Protein 6TLY (pdb70)

Nearest PDB structures (foldseek):
  6tly-assembly1_A  TM=1.010E+00  e=1.312E-21  Bodo saltans
  5ue8-assembly2_B  TM=6.665E-01  e=1.209E+00  Rattus norvegicus
  8sss-assembly1_A  TM=4.465E-01  e=1.886E+00  Homo sapiens
  8sst-assembly1_A  TM=4.488E-01  e=3.560E+00  Homo sapiens
  7ohr-assembly1_q  TM=2.129E-01  e=9.837E+00  Saccharomyces cerevisiae S288C

Organism: Bodo saltans (NCBI:txid75058)

B-factor: mean 32.04, std 9.98, range [18.8, 88.72]

Sequence (99 aa):
GSSAAPGAIQCMNRHKMERHGKMPAGYKGFDCNVCDQPMLKITEKAYMMYRCEKCDYDVVCNQCAESRKFKEVHFLCAKCGKKFPSQTKLQYHSRGCRGPS

Foldseek 3Di:
DAAADPPAQADPVRGHWDWDQADDPPQQFAQALAPRHTDRHRHPVWTWIDDPVLRHIHIPVCRVVVGDHPDWDADPAEGDTDSDPVSSVVVNVPDNHDD

Secondary structure (DSSP, 8-state):
---PPTTSSB-TTSPBPEEE-S--TT---EE-TTT--EE-S--SSS-EEEETTTTEEEEHHHHHHT---S--EE-TTT--EESSHHHHHHHHHT-SS--

Radius of gyration: 13.6 Å; Cα contacts (8 Å, |Δi|>4): 173; chains: 1; bounding box: 29×40×26 Å

Structure (mmCIF, N/CA/C/O backbone):
data_6TLY
#
_entry.id   6TLY
#
_cell.length_a   38.961
_cell.length_b   53.512
_cell.length_c   83.294
_cell.angle_alpha   90.000
_cell.angle_beta   90.000
_cell.angle_gamma   90.000
#
_symmetry.space_group_name_H-M   'I 2 2 2'
#
loop_
_entity.id
_entity.type
_entity.pdbx_description
1 polymer 'Protein kinase, putative'
2 non-polymer 'ZINC ION'
3 non-polymer 'SULFATE ION'
4 non-polymer 'CHLORIDE ION'
5 water water
#
loop_
_atom_site.group_PDB
_atom_site.id
_atom_site.type_symbol
_atom_site.label_atom_id
_atom_site.label_alt_id
_atom_site.label_comp_id
_atom_site.label_asym_id
_atom_site.label_entity_id
_atom_site.label_seq_id
_atom_site.pdbx_PDB_ins_code
_atom_site.Cartn_x
_atom_site.Cartn_y
_atom_site.Cartn_z
_atom_site.occupancy
_atom_site.B_iso_or_equiv
_atom_site.auth_seq_id
_atom_site.auth_comp_id
_atom_site.auth_asym_id
_atom_site.auth_atom_id
_atom_site.pdbx_PDB_model_num
ATOM 1 N N . GLY A 1 1 ? 15.377 23.965 -2.913 1.00 50.84 570 GLY A N 1
ATOM 2 C CA . GLY A 1 1 ? 14.447 23.975 -4.031 1.00 50.91 570 GLY A CA 1
ATOM 3 C C . GLY A 1 1 ? 13.559 22.756 -3.996 1.00 50.85 570 GLY A C 1
ATOM 4 O O . GLY A 1 1 ? 13.896 21.726 -4.583 1.00 51.06 570 GLY A O 1
ATOM 5 N N . SER A 1 2 ? 12.417 22.860 -3.305 1.00 50.17 571 SER A N 1
ATOM 6 C CA . SER A 1 2 ? 11.514 21.729 -3.161 1.00 49.81 571 SER A CA 1
ATOM 7 C C . SER A 1 2 ? 10.091 22.158 -2.795 1.00 49.86 571 SER A C 1
ATOM 8 O O . SER A 1 2 ? 9.881 22.721 -1.723 1.00 49.83 571 SER A O 1
ATOM 11 N N . SER A 1 3 ? 9.111 21.852 -3.652 1.00 49.69 572 SER A N 1
ATOM 12 C CA . SER A 1 3 ? 7.714 22.129 -3.333 1.00 50.25 572 SER A CA 1
ATOM 13 C C . SER A 1 3 ? 6.851 20.926 -3.660 1.00 50.60 572 SER A C 1
ATOM 14 O O . SER A 1 3 ? 6.537 20.672 -4.816 1.00 50.88 572 SER A O 1
ATOM 17 N N . ALA A 1 4 ? 6.494 20.204 -2.617 1.00 50.56 573 ALA A N 1
ATOM 18 C CA . ALA A 1 4 ? 5.684 18.979 -2.692 1.00 51.38 573 ALA A CA 1
ATOM 19 C C . ALA A 1 4 ? 4.306 19.285 -3.289 1.00 51.63 573 ALA A C 1
ATOM 20 O O . ALA A 1 4 ? 3.759 20.353 -2.986 1.00 51.61 573 ALA A O 1
ATOM 22 N N . ALA A 1 5 ? 3.741 18.324 -4.028 1.00 51.48 574 ALA A N 1
ATOM 23 C CA . ALA A 1 5 ? 2.359 18.417 -4.556 1.00 51.84 574 ALA A CA 1
ATOM 24 C C . ALA A 1 5 ? 1.391 18.225 -3.398 1.00 52.09 574 ALA A C 1
ATOM 25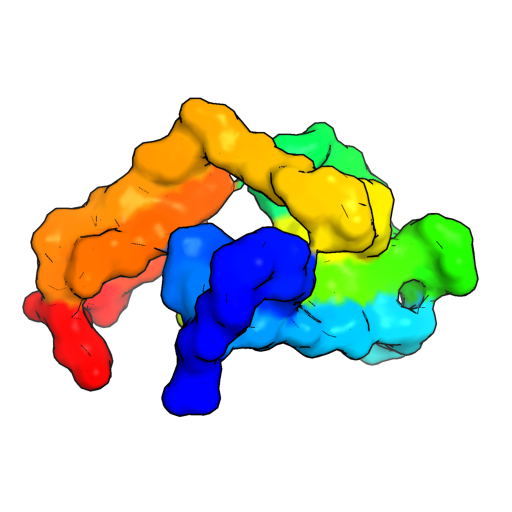 O O . ALA A 1 5 ? 1.770 17.531 -2.451 1.00 52.55 574 ALA A O 1
ATOM 27 N N . PRO A 1 6 ? 0.165 18.783 -3.427 1.00 51.70 575 PRO A N 1
ATOM 28 C CA . PRO A 1 6 ? -0.767 18.560 -2.330 1.00 51.30 575 PRO A CA 1
ATOM 29 C C . PRO A 1 6 ? -0.967 17.058 -2.051 1.00 50.65 575 PRO A C 1
ATOM 30 O O . PRO A 1 6 ? -1.189 16.307 -2.966 1.00 51.08 575 PRO A O 1
ATOM 34 N N . GLY A 1 7 ? -0.798 16.686 -0.776 0.50 49.52 576 GLY A N 1
ATOM 35 C CA . GLY A 1 7 ? -0.920 15.307 -0.257 0.50 48.68 576 GLY A CA 1
ATOM 36 C C . GLY A 1 7 ? 0.316 14.414 -0.369 0.50 47.25 576 GLY A C 1
ATOM 37 O O . GLY A 1 7 ? 0.166 13.274 0.031 0.50 47.29 576 GLY A O 1
ATOM 38 N N . ALA A 1 8 ? 1.479 14.895 -0.855 1.00 45.87 577 ALA A N 1
ATOM 39 C CA . ALA A 1 8 ? 2.750 14.113 -1.018 1.00 44.52 577 ALA A CA 1
ATOM 40 C C . ALA A 1 8 ? 3.524 13.960 0.315 1.00 42.20 577 ALA A C 1
ATOM 41 O O . ALA A 1 8 ? 3.102 14.683 1.212 1.00 43.05 577 ALA A O 1
ATOM 43 N N . ILE A 1 9 ? 4.538 13.122 0.455 1.00 38.89 578 ILE A N 1
ATOM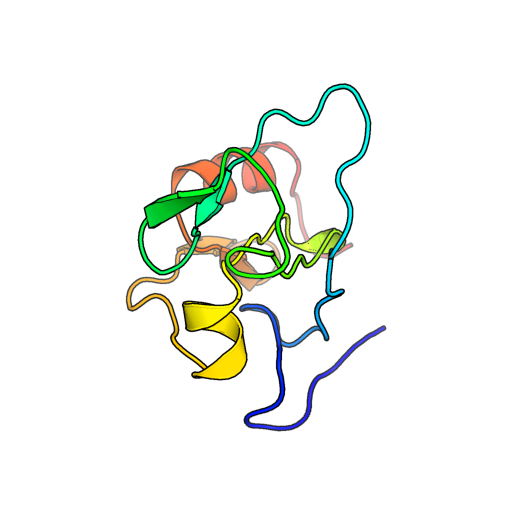 44 C CA . ILE A 1 9 ? 5.164 13.113 1.807 1.00 35.71 578 ILE A CA 1
ATOM 45 C C . ILE A 1 9 ? 6.052 14.352 1.952 1.00 32.05 578 ILE A C 1
ATOM 46 O O . ILE A 1 9 ? 7.180 14.344 1.494 1.00 32.40 578 ILE A O 1
ATOM 51 N N . GLN A 1 10 ? 5.550 15.305 2.708 1.00 28.26 579 GLN A N 1
ATOM 52 C CA . GLN A 1 10 ? 6.182 16.619 2.834 1.00 25.86 579 GLN A CA 1
ATOM 53 C C . GLN A 1 10 ? 6.303 17.064 4.292 1.00 23.54 579 GLN A C 1
ATOM 54 O O . GLN A 1 10 ? 5.586 16.595 5.136 1.00 23.03 579 GLN A O 1
ATOM 56 N N . CYS A 1 11 ? 7.175 18.036 4.518 1.00 22.58 580 CYS A N 1
ATOM 57 C CA . CYS A 1 11 ? 7.321 18.650 5.852 1.00 22.69 580 CYS A CA 1
ATOM 58 C C . CYS A 1 11 ? 6.289 19.778 6.018 1.00 22.86 580 CYS A C 1
ATOM 59 O O . CYS A 1 11 ? 5.484 19.984 5.158 1.00 23.62 580 CYS A O 1
ATOM 62 N N . MET A 1 12 ? 6.342 20.505 7.126 1.00 22.49 581 MET A N 1
ATOM 63 C CA . MET A 1 12 ? 5.366 21.577 7.355 1.00 23.11 581 MET A CA 1
ATOM 64 C C . MET A 1 12 ? 5.543 22.743 6.389 1.00 23.22 581 MET A C 1
ATOM 65 O O . MET A 1 12 ? 4.602 23.526 6.223 1.00 23.51 581 MET A O 1
ATOM 70 N N . ASN A 1 13 ? 6.746 22.901 5.809 1.00 22.01 582 ASN A N 1
ATOM 71 C CA . ASN A 1 13 ? 7.027 23.990 4.884 1.00 23.21 582 ASN A CA 1
ATOM 72 C C . ASN A 1 13 ? 7.058 23.554 3.413 1.00 24.96 582 ASN A C 1
ATOM 73 O O . ASN A 1 13 ? 7.747 24.167 2.604 1.00 25.16 582 ASN A O 1
ATOM 78 N N . ARG A 1 14 ? 6.323 22.479 3.106 1.00 25.50 583 ARG A N 1
ATOM 79 C CA . ARG A 1 14 ? 6.086 21.889 1.793 1.00 27.02 583 ARG A CA 1
ATOM 80 C C . ARG A 1 14 ? 7.336 21.413 1.026 1.00 26.90 583 ARG A C 1
ATOM 81 O O . ARG A 1 14 ? 7.297 21.403 -0.196 1.00 28.27 583 ARG A O 1
ATOM 89 N N . HIS A 1 15 ? 8.366 20.942 1.722 1.00 24.91 584 HIS A N 1
ATOM 90 C CA . HIS A 1 15 ? 9.545 20.344 1.051 1.00 24.21 584 HIS A CA 1
ATOM 91 C C . HIS A 1 15 ? 9.353 18.830 1.033 1.00 24.56 584 HIS A C 1
ATOM 92 O O . HIS A 1 15 ? 8.699 18.307 1.927 1.00 24.15 584 HIS A O 1
ATOM 99 N N . LYS A 1 16 ? 9.946 18.164 0.057 1.00 24.93 585 LYS A N 1
ATOM 100 C CA . LYS A 1 16 ? 9.865 16.688 0.025 1.00 26.24 585 LYS A CA 1
ATOM 101 C C . LYS A 1 16 ? 10.766 16.137 1.144 1.00 26.73 585 LYS A C 1
ATOM 102 O O . LYS A 1 16 ? 11.822 16.671 1.354 1.00 28.37 585 LYS A O 1
ATOM 108 N N . MET A 1 17 ? 10.358 15.074 1.803 1.00 25.60 586 MET A N 1
ATOM 109 C CA . MET A 1 17 ? 11.184 14.524 2.896 1.00 26.38 586 MET A CA 1
ATOM 110 C C . MET A 1 17 ? 11.966 13.284 2.455 1.00 26.91 586 MET A C 1
ATOM 111 O O . MET A 1 17 ? 11.517 12.589 1.568 1.00 26.86 586 MET A O 1
ATOM 116 N N . GLU A 1 18 ? 13.132 13.091 3.062 1.00 26.60 587 GLU A N 1
ATOM 117 C CA . GLU A 1 18 ? 14.017 11.950 2.755 1.00 27.15 587 GLU A CA 1
ATOM 118 C C . GLU A 1 18 ? 13.682 10.787 3.698 1.00 26.54 587 GLU A C 1
ATOM 119 O O . GLU A 1 18 ? 13.595 11.002 4.877 1.00 26.03 587 GLU A O 1
ATOM 125 N N . ARG A 1 19 ? 13.507 9.597 3.147 1.00 26.27 588 ARG A N 1
ATOM 126 C CA . ARG A 1 19 ? 13.274 8.403 3.982 1.00 26.78 588 ARG A CA 1
ATOM 127 C C . ARG A 1 19 ? 14.639 7.897 4.473 1.00 27.32 588 ARG A C 1
ATOM 128 O O . ARG A 1 19 ? 15.562 7.811 3.668 1.00 27.34 588 ARG A O 1
ATOM 136 N N . HIS A 1 20 ? 14.747 7.624 5.769 1.00 27.07 589 HIS A N 1
ATOM 137 C CA . HIS A 1 20 ? 15.956 7.057 6.357 1.00 27.64 589 HIS A CA 1
ATOM 138 C C . HIS A 1 20 ? 15.608 5.659 6.866 1.00 27.80 589 HIS A C 1
ATOM 139 O O . HIS A 1 20 ? 14.845 5.495 7.825 1.00 26.71 589 HIS A O 1
ATOM 146 N N . GLY A 1 21 ? 16.107 4.663 6.158 1.00 28.47 590 GLY A N 1
ATOM 147 C CA . GLY A 1 21 ? 15.851 3.271 6.499 1.00 30.05 590 GLY A CA 1
ATOM 148 C C . GLY A 1 21 ? 17.006 2.565 7.174 1.00 32.12 590 GLY A C 1
ATOM 149 O O . GLY A 1 21 ? 16.872 1.412 7.579 1.00 32.83 590 GLY A O 1
ATOM 150 N N . LYS A 1 22 ? 18.113 3.272 7.320 1.00 33.34 591 LYS A N 1
ATOM 151 C CA . LYS A 1 22 ? 19.326 2.753 7.981 1.00 35.38 591 LYS A CA 1
ATOM 152 C C . LYS A 1 22 ? 19.752 3.742 9.064 1.00 37.05 591 LYS A C 1
ATOM 153 O O . LYS A 1 22 ? 19.418 4.908 8.982 1.00 37.57 591 LYS A O 1
ATOM 155 N N . MET A 1 23 ? 20.495 3.257 10.038 1.00 37.80 592 MET A N 1
ATOM 156 C CA . MET A 1 23 ? 20.949 4.104 11.154 1.00 38.64 592 MET A CA 1
ATOM 157 C C . MET A 1 23 ? 22.430 4.427 11.056 1.00 38.65 592 MET A C 1
AT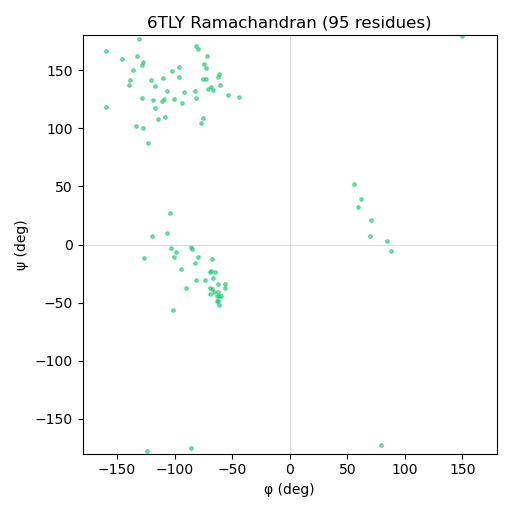OM 158 O O . MET A 1 23 ? 23.236 3.520 10.913 1.00 39.00 592 MET A O 1
ATOM 163 N N . PRO A 1 24 ? 22.842 5.694 11.213 1.00 37.93 593 PRO A N 1
ATOM 164 C CA . PRO A 1 24 ? 24.256 6.031 11.230 1.00 37.64 593 PRO A CA 1
ATOM 165 C C . PRO A 1 24 ? 24.792 5.747 12.637 1.00 37.21 593 PRO A C 1
ATOM 166 O O . PRO A 1 24 ? 24.054 5.549 13.541 1.00 37.33 593 PRO A O 1
ATOM 170 N N . ALA A 1 25 ? 26.101 5.811 12.783 1.00 36.83 594 ALA A N 1
ATOM 171 C CA . ALA A 1 25 ? 26.679 5.695 14.131 1.00 36.85 594 ALA A CA 1
ATOM 172 C C . ALA A 1 25 ? 26.424 7.009 14.876 1.00 36.47 594 ALA A C 1
ATOM 173 O O . ALA A 1 25 ? 26.266 8.054 14.243 1.00 36.06 594 ALA A O 1
ATOM 175 N N . GLY A 1 26 ? 26.399 6.954 16.197 1.00 35.79 595 GLY A N 1
ATOM 176 C CA . GLY A 1 26 ? 26.103 8.128 17.006 1.00 36.09 595 GLY A CA 1
ATOM 177 C C . GLY A 1 26 ? 24.651 8.571 16.914 1.00 36.85 595 GLY A C 1
ATOM 178 O O . GLY A 1 26 ? 24.341 9.718 17.225 1.00 37.20 595 GLY A O 1
ATOM 179 N N . TYR A 1 27 ? 23.739 7.676 16.517 1.00 36.63 596 TYR A N 1
ATOM 180 C CA . TYR A 1 27 ? 22.304 8.024 16.323 1.00 36.73 596 TYR A CA 1
ATOM 181 C C . TYR A 1 27 ? 21.569 8.172 17.668 1.00 37.59 596 TYR A C 1
ATOM 182 O O . TYR A 1 27 ? 21.337 7.196 18.318 1.00 38.48 596 TYR A O 1
ATOM 191 N N . LYS A 1 28 ? 21.203 9.391 18.052 1.00 37.62 597 LYS A N 1
ATOM 192 C CA . LYS A 1 28 ? 20.488 9.625 19.314 1.00 38.03 597 LYS A CA 1
ATOM 193 C C . LYS A 1 28 ? 18.969 9.389 19.224 1.00 37.23 597 LYS A C 1
ATOM 194 O O . LYS A 1 28 ? 18.303 9.279 20.249 1.00 38.48 597 LYS A O 1
ATOM 196 N N . GLY A 1 29 ? 18.435 9.336 18.022 1.00 35.41 598 GLY A N 1
ATOM 197 C CA . GLY A 1 29 ? 17.005 9.160 17.837 1.00 33.84 598 GLY A CA 1
ATOM 198 C C . GLY A 1 29 ? 16.254 10.456 18.050 1.00 31.39 598 GLY A C 1
ATOM 199 O O . GLY A 1 29 ? 16.856 11.525 18.218 1.00 31.83 598 GLY A O 1
ATOM 200 N N . PHE A 1 30 ? 14.930 10.366 18.056 1.00 28.28 599 PHE A N 1
ATOM 201 C CA . PHE A 1 30 ? 14.090 11.548 18.203 1.00 26.34 599 PHE A CA 1
ATOM 202 C C . PHE A 1 30 ? 12.727 11.135 18.673 1.00 24.00 599 PHE A C 1
ATOM 203 O O . PHE A 1 30 ? 12.373 9.963 18.586 1.00 24.03 599 PHE A O 1
ATOM 211 N N . ASP A 1 31 ? 11.931 12.100 19.113 1.00 22.31 600 ASP A N 1
ATOM 212 C CA . ASP A 1 31 ? 10.539 11.859 19.423 1.00 22.58 600 ASP A CA 1
ATOM 213 C C . ASP A 1 31 ? 9.803 12.388 18.193 1.00 22.27 600 ASP A C 1
ATOM 214 O O . ASP A 1 31 ? 9.963 13.577 17.841 1.00 21.68 600 ASP A O 1
ATOM 219 N N . CYS A 1 32 ? 8.941 11.555 17.537 1.00 21.76 601 CYS A N 1
ATOM 220 C CA . CYS A 1 32 ? 8.199 11.983 16.341 1.00 21.73 601 CYS A CA 1
ATOM 221 C C . CYS A 1 32 ? 7.609 13.357 16.488 1.00 21.06 601 CYS A C 1
ATOM 222 O O . CYS A 1 32 ? 6.947 13.608 17.494 1.00 21.44 601 CYS A O 1
ATOM 225 N N . ASN A 1 33 ? 7.896 14.248 15.536 1.00 19.69 602 ASN A N 1
ATOM 226 C CA . ASN A 1 33 ? 7.421 15.621 15.656 1.00 19.64 602 ASN A CA 1
ATOM 227 C C . ASN A 1 33 ? 5.889 15.754 15.533 1.00 21.25 602 ASN A C 1
ATOM 228 O O . ASN A 1 33 ? 5.347 16.809 15.876 1.00 22.34 602 ASN A O 1
ATOM 233 N N . VAL A 1 34 ? 5.200 14.698 15.086 1.00 20.70 603 VAL A N 1
ATOM 234 C CA . VAL A 1 34 ? 3.737 14.707 14.991 1.00 22.16 603 VAL A CA 1
ATOM 235 C C . VAL A 1 34 ? 3.096 13.945 16.165 1.00 24.00 603 VAL A C 1
ATOM 236 O O . VAL A 1 34 ? 2.279 14.515 16.889 1.00 24.95 603 VAL A O 1
ATOM 240 N N . CYS A 1 35 ? 3.463 12.663 16.367 1.00 23.84 604 CYS A N 1
ATOM 241 C CA . CYS A 1 35 ? 2.804 11.847 17.395 1.00 24.22 604 CYS A CA 1
ATOM 242 C C . CYS A 1 35 ? 3.563 11.718 18.722 1.00 24.18 604 CYS A C 1
ATOM 243 O O . CYS A 1 35 ? 3.061 11.044 19.604 1.00 24.52 604 CYS A O 1
ATOM 246 N N . ASP A 1 36 ? 4.797 12.218 18.816 1.00 24.81 605 ASP A N 1
ATOM 247 C CA . ASP A 1 36 ? 5.641 12.153 20.013 1.00 26.96 605 ASP A CA 1
ATOM 248 C C . ASP A 1 36 ? 6.164 10.734 20.366 1.00 27.00 605 ASP A C 1
ATOM 249 O O . ASP A 1 36 ? 6.789 10.570 21.415 1.00 27.34 605 ASP A O 1
ATOM 254 N N . GLN A 1 37 ? 5.946 9.733 19.504 1.00 26.54 606 GLN A N 1
ATOM 255 C CA . GLN A 1 37 ? 6.433 8.367 19.760 1.00 27.10 606 GLN A CA 1
ATOM 256 C C . GLN A 1 37 ? 7.980 8.369 19.721 1.00 26.36 606 GLN A C 1
ATOM 257 O O . GLN A 1 37 ? 8.565 8.996 18.843 1.00 26.50 606 GLN A O 1
ATOM 263 N N . PRO A 1 38 ? 8.644 7.743 20.712 1.00 25.05 607 PRO A N 1
ATOM 264 C CA . PRO A 1 38 ? 10.113 7.717 20.698 1.00 24.09 607 PRO A CA 1
ATOM 265 C C . PRO A 1 38 ? 10.613 6.801 19.589 1.00 23.64 607 PRO A C 1
ATOM 266 O O . PRO A 1 38 ? 10.116 5.696 19.406 1.00 24.25 607 PRO A O 1
ATOM 270 N N . MET A 1 39 ? 11.579 7.279 18.832 1.00 23.04 608 MET A N 1
ATOM 271 C CA . MET A 1 39 ? 12.160 6.528 17.727 1.00 23.74 608 MET A CA 1
ATOM 272 C C . MET A 1 39 ? 13.651 6.467 18.054 1.00 23.64 608 MET A C 1
ATOM 273 O O . MET A 1 39 ? 14.412 7.359 17.705 1.00 23.19 608 MET A O 1
ATOM 278 N N . LEU A 1 40 ? 14.049 5.458 18.823 1.00 23.92 609 LEU A N 1
ATOM 279 C CA . LEU A 1 40 ? 15.453 5.310 19.273 1.00 24.54 609 LEU A CA 1
ATOM 280 C C . LEU A 1 40 ? 16.261 4.398 18.336 1.00 25.58 609 LEU A C 1
ATOM 281 O O . LEU A 1 40 ? 17.472 4.436 18.398 1.00 25.93 609 LEU A O 1
ATOM 286 N N . LYS A 1 41 ? 15.593 3.551 17.568 1.00 25.05 610 LYS A N 1
ATOM 287 C CA . LYS A 1 41 ? 16.309 2.635 16.659 1.00 25.30 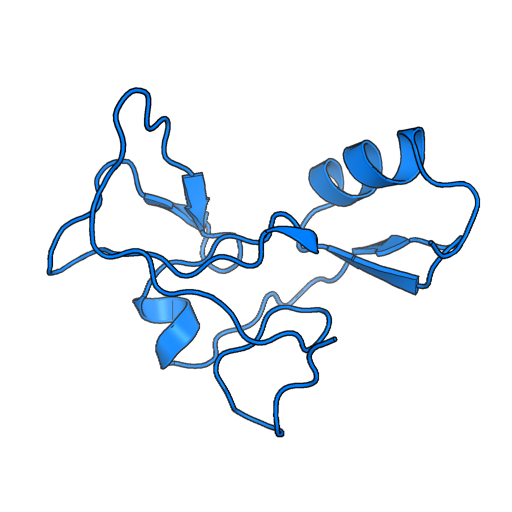610 LYS A CA 1
ATOM 288 C C . LYS A 1 41 ? 15.542 2.563 15.337 1.00 25.68 610 LYS A C 1
ATOM 289 O O . LYS A 1 41 ? 14.319 2.454 15.381 1.00 26.29 610 LYS A O 1
ATOM 295 N N . ILE A 1 42 ? 16.262 2.601 14.219 1.00 24.73 611 ILE A N 1
ATOM 296 C CA . ILE A 1 42 ? 15.607 2.509 12.885 1.00 25.07 611 ILE A CA 1
ATOM 297 C C . ILE A 1 42 ? 15.617 1.046 12.446 1.00 25.58 611 ILE A C 1
ATOM 298 O O . ILE A 1 42 ? 16.657 0.466 12.404 1.00 25.61 611 ILE A O 1
ATOM 303 N N . THR A 1 43 ? 14.438 0.507 12.203 1.00 25.91 612 THR A N 1
ATOM 304 C CA . THR A 1 43 ? 14.235 -0.888 11.782 1.00 27.03 612 THR A CA 1
ATOM 305 C C . THR A 1 43 ? 13.276 -0.927 10.541 1.00 28.36 612 THR A C 1
ATOM 306 O O . THR A 1 43 ? 12.752 0.103 10.136 1.00 27.76 612 THR A O 1
ATOM 310 N N . GLU A 1 44 ? 13.019 -2.115 9.964 1.00 29.48 613 GLU A N 1
ATOM 311 C CA . GLU A 1 44 ? 12.056 -2.262 8.873 1.00 31.17 613 GLU A CA 1
ATOM 312 C C . GLU A 1 44 ? 10.614 -1.930 9.348 1.00 32.24 613 GLU A C 1
ATOM 313 O O . GLU A 1 44 ? 9.763 -1.562 8.537 1.00 33.40 613 GLU A O 1
ATOM 315 N N . LYS A 1 45 ? 10.336 -2.046 10.655 1.00 31.87 614 LYS A N 1
ATOM 316 C CA . LYS A 1 45 ? 9.014 -1.762 11.200 1.00 31.88 614 LYS A CA 1
ATOM 317 C C . LYS A 1 45 ? 8.896 -0.288 11.615 1.00 31.40 614 LYS A C 1
ATOM 318 O O . LYS A 1 45 ? 7.844 0.314 11.420 1.00 32.40 614 LYS A O 1
ATOM 324 N N . ALA A 1 46 ? 9.973 0.300 12.168 1.00 29.36 615 ALA A N 1
ATOM 325 C CA . ALA A 1 46 ? 9.940 1.681 12.637 1.00 28.48 615 ALA A CA 1
ATOM 326 C C . ALA A 1 46 ? 11.084 2.485 12.045 1.00 27.56 615 ALA A C 1
ATOM 327 O O . ALA A 1 46 ? 12.227 2.385 12.499 1.00 27.72 615 ALA A O 1
ATOM 329 N N . TYR A 1 47 ? 10.782 3.257 11.007 1.00 25.96 616 TYR A N 1
ATOM 330 C CA . TYR A 1 47 ? 11.774 4.080 10.330 1.00 25.26 616 TYR A CA 1
ATOM 331 C C . TYR A 1 47 ? 11.317 5.545 10.312 1.00 24.39 616 TYR A C 1
ATOM 332 O O . TYR A 1 47 ? 10.288 5.865 10.916 1.00 24.70 616 TYR A O 1
ATOM 341 N N . MET A 1 48 ? 12.090 6.429 9.678 1.00 23.69 617 MET A N 1
ATOM 342 C CA A MET A 1 48 ? 11.824 7.851 9.745 0.50 24.14 617 MET A CA 1
ATOM 343 C CA B MET A 1 48 ? 11.740 7.831 9.723 0.50 23.79 617 MET A CA 1
ATOM 344 C C . MET A 1 48 ? 11.934 8.583 8.415 1.00 23.67 617 MET A C 1
ATOM 345 O O . MET A 1 48 ? 12.547 8.083 7.479 1.00 24.87 617 MET A O 1
ATOM 354 N N . TYR A 1 49 ? 11.295 9.736 8.381 1.00 21.73 618 TYR A N 1
ATOM 355 C CA . TYR A 1 49 ? 11.417 10.693 7.268 1.00 21.83 618 TYR A CA 1
ATOM 356 C C . TYR A 1 49 ? 11.955 11.994 7.862 1.00 20.95 618 TYR A C 1
ATOM 357 O O . TYR A 1 49 ? 11.573 12.353 8.945 1.00 21.08 618 TYR A O 1
ATOM 366 N N . ARG A 1 50 ? 12.826 12.669 7.134 1.00 20.17 619 ARG A N 1
ATOM 367 C CA . ARG A 1 50 ? 13.388 13.924 7.669 1.00 20.59 619 ARG A CA 1
ATOM 368 C C . ARG A 1 50 ? 13.488 15.015 6.603 1.00 21.16 619 ARG A C 1
ATOM 369 O O . ARG A 1 50 ? 13.763 14.718 5.464 1.00 21.30 619 ARG A O 1
ATOM 377 N N . CYS A 1 51 ? 13.203 16.236 7.029 1.00 20.75 620 CYS A N 1
ATOM 378 C CA . CYS A 1 51 ? 13.562 17.414 6.234 1.00 20.87 620 CYS A CA 1
ATOM 379 C C . CYS A 1 51 ? 14.723 18.113 6.956 1.00 20.70 620 CYS A C 1
ATOM 380 O O . CYS A 1 51 ? 14.518 18.654 8.021 1.00 19.67 620 CYS A O 1
ATOM 383 N N . GLU A 1 52 ? 15.903 18.041 6.354 1.00 21.55 621 GLU A N 1
ATOM 384 C CA . GLU A 1 52 ? 17.128 18.545 6.965 1.00 22.55 621 GLU A CA 1
ATOM 385 C C . GLU A 1 52 ? 17.096 20.051 7.123 1.00 24.30 621 GLU A C 1
ATOM 386 O O . GLU A 1 52 ? 17.449 20.567 8.185 1.00 24.87 621 GLU A O 1
ATOM 392 N N . LYS A 1 53 ? 16.582 20.748 6.114 1.00 24.91 622 LYS A N 1
ATOM 393 C CA . LYS A 1 53 ? 16.532 22.209 6.165 1.00 26.56 622 LYS A CA 1
ATOM 394 C C . LYS A 1 53 ? 15.530 22.736 7.202 1.00 26.01 622 LYS A C 1
ATOM 395 O O . LYS A 1 53 ? 15.708 23.846 7.695 1.00 27.04 622 LYS A O 1
ATOM 401 N N . CYS A 1 54 ? 14.515 21.947 7.568 1.00 24.11 623 CYS A N 1
ATOM 402 C CA . CYS A 1 54 ? 13.548 22.353 8.590 1.00 23.56 623 CYS A CA 1
ATOM 403 C C . CYS A 1 54 ? 13.815 21.733 9.959 1.00 24.27 623 CYS A C 1
ATOM 404 O O . CYS A 1 54 ? 13.113 22.101 10.902 1.00 25.53 623 CYS A O 1
ATOM 407 N N . ASP A 1 55 ? 14.725 20.727 10.067 1.00 23.89 624 ASP A N 1
ATOM 408 C CA . ASP A 1 55 ? 14.983 19.936 11.298 1.00 23.19 624 ASP A CA 1
ATOM 409 C C . ASP A 1 55 ? 13.635 19.324 11.735 1.00 22.94 624 ASP A C 1
ATOM 410 O O . ASP A 1 55 ? 13.168 19.553 12.852 1.00 23.13 624 ASP A O 1
ATOM 415 N N . TYR A 1 56 ? 12.986 18.662 10.790 1.00 21.49 625 TYR A N 1
ATOM 416 C CA . TYR A 1 56 ? 11.654 18.059 10.980 1.00 20.80 625 TYR A CA 1
ATOM 417 C C . TYR A 1 56 ? 11.784 16.549 10.817 1.00 21.30 625 TYR A C 1
ATOM 418 O O . TYR A 1 56 ? 12.159 16.119 9.765 1.00 21.91 625 TYR A O 1
ATOM 427 N N . ASP A 1 57 ? 11.485 15.829 11.886 1.00 19.88 626 ASP A N 1
ATOM 428 C CA . ASP A 1 57 ? 11.591 14.370 11.960 1.00 20.09 626 ASP A CA 1
ATOM 429 C C . ASP A 1 57 ? 10.253 13.741 12.225 1.00 20.08 626 ASP A C 1
ATOM 430 O O . ASP A 1 57 ? 9.600 14.110 13.190 1.00 20.45 626 ASP A O 1
ATOM 435 N N . VAL A 1 58 ? 9.854 12.838 11.379 1.00 19.50 627 VAL A N 1
ATOM 436 C CA A VAL A 1 58 ? 8.564 12.099 11.570 0.50 19.94 627 VAL A CA 1
ATOM 437 C CA B VAL A 1 58 ? 8.555 12.105 11.541 0.50 19.59 627 VAL A CA 1
ATOM 438 C C . VAL A 1 58 ? 8.721 10.540 11.434 1.00 20.21 627 VAL A C 1
ATOM 439 O O . VAL A 1 58 ? 9.488 9.877 10.563 1.00 20.74 627 VAL A O 1
ATOM 446 N N . CYS A 1 59 ? 7.903 9.810 12.218 1.00 20.02 628 CYS A N 1
ATOM 447 C CA . CYS A 1 59 ? 7.920 8.333 12.128 1.00 20.54 628 CYS A CA 1
ATOM 448 C C . CYS A 1 59 ? 7.258 7.901 10.789 1.00 20.98 628 CYS A C 1
ATOM 449 O O . CYS A 1 59 ? 6.537 8.691 10.177 1.00 20.49 628 CYS A O 1
ATOM 452 N N . ASN A 1 60 ? 7.489 6.646 10.341 1.00 21.43 629 ASN A N 1
ATOM 453 C CA . ASN A 1 60 ? 6.910 6.195 9.083 1.00 22.95 629 ASN A CA 1
ATOM 454 C C . ASN A 1 60 ? 5.379 6.207 9.124 1.00 24.26 629 ASN A C 1
ATOM 455 O O . ASN A 1 60 ? 4.759 6.472 8.099 1.00 24.27 629 ASN A O 1
ATOM 460 N N . GLN A 1 61 ? 4.786 5.923 10.299 1.00 24.70 630 GLN A N 1
ATOM 461 C CA . GLN A 1 61 ? 3.330 5.866 10.484 1.00 26.29 630 GLN A CA 1
ATOM 462 C C . GLN A 1 61 ? 2.692 7.224 10.226 1.00 26.38 630 GLN A C 1
ATOM 463 O O . GLN A 1 61 ? 1.730 7.303 9.465 1.00 27.33 630 GLN A O 1
ATOM 469 N N . CYS A 1 62 ? 3.242 8.292 10.822 1.00 25.34 631 CYS A N 1
ATOM 470 C CA . CYS A 1 62 ? 2.698 9.630 10.610 1.00 25.34 631 CYS A CA 1
ATOM 471 C C . CYS A 1 62 ? 2.948 10.107 9.165 1.00 25.70 631 CYS A C 1
ATOM 472 O O . CYS A 1 62 ? 2.045 10.669 8.530 1.00 26.05 631 CYS A O 1
ATOM 475 N N . ALA A 1 63 ? 4.154 9.860 8.636 1.00 24.89 632 ALA A N 1
ATOM 476 C CA . ALA A 1 63 ? 4.510 10.327 7.305 1.00 25.93 632 ALA A CA 1
ATOM 477 C C . ALA A 1 63 ? 3.640 9.743 6.169 1.00 27.28 632 ALA A C 1
ATOM 478 O O . ALA A 1 63 ? 3.070 10.497 5.375 1.00 27.67 632 ALA A O 1
ATOM 480 N N . GLU A 1 64 ? 3.469 8.426 6.167 1.00 27.16 633 GLU A N 1
ATOM 481 C CA . GLU A 1 64 ? 2.737 7.707 5.143 1.00 28.15 633 GLU A CA 1
ATOM 482 C C . GLU A 1 64 ? 1.224 7.912 5.265 1.00 29.60 633 GLU A C 1
ATOM 483 O O . GLU A 1 64 ? 0.554 8.002 4.235 1.00 31.05 633 GLU A O 1
ATOM 489 N N . SER A 1 65 ? 0.704 8.116 6.483 1.00 29.31 634 SER A N 1
ATOM 490 C CA . SER A 1 65 ? -0.727 8.418 6.650 1.00 30.38 634 SER A CA 1
ATOM 491 C C . SER A 1 65 ? -1.056 9.931 6.492 1.00 31.03 634 SER A C 1
ATOM 492 O O . SER A 1 65 ? -2.224 10.309 6.557 1.00 31.58 634 SER A O 1
ATOM 495 N N . ARG A 1 66 ? -0.035 10.778 6.271 1.00 30.63 635 ARG A N 1
ATOM 496 C CA . ARG A 1 66 ? -0.174 12.220 6.115 1.00 31.53 635 ARG A CA 1
ATOM 497 C C . ARG A 1 66 ? -0.738 12.869 7.363 1.00 32.23 635 ARG A C 1
ATOM 498 O O . ARG A 1 66 ? -1.576 13.762 7.276 1.00 32.62 635 ARG A O 1
ATOM 506 N N . LYS A 1 67 ? -0.300 12.386 8.531 1.00 32.15 636 LYS A N 1
ATOM 507 C CA . LYS A 1 67 ? -0.715 12.964 9.794 1.00 32.59 636 LYS A CA 1
ATOM 508 C C . LYS A 1 67 ? 0.035 14.274 9.958 1.00 32.24 636 LYS A C 1
ATOM 509 O O . LYS A 1 67 ? 1.203 14.375 9.590 1.00 32.85 636 LYS A O 1
ATOM 515 N N . PHE A 1 68 ? -0.630 15.270 10.500 1.00 31.72 637 PHE A N 1
ATOM 516 C CA . PHE A 1 68 ? -0.029 16.579 10.709 1.00 31.67 637 PHE A CA 1
ATOM 517 C C . PHE A 1 68 ? -0.227 17.027 12.146 1.00 29.49 637 PHE A C 1
ATOM 518 O O . PHE A 1 68 ? -1.156 16.582 12.818 1.00 28.10 637 PHE A O 1
ATOM 526 N N . LYS A 1 69 ? 0.676 17.888 12.617 1.00 28.66 638 LYS A N 1
ATOM 527 C CA . LYS A 1 69 ? 0.615 18.503 13.932 1.00 28.94 638 LYS A CA 1
ATOM 528 C C . LYS A 1 69 ? -0.582 19.461 13.910 1.00 27.63 638 LYS A C 1
ATOM 529 O O . LYS A 1 69 ? -0.778 20.187 12.932 1.00 28.28 638 LYS A O 1
ATOM 535 N N . GLU A 1 70 ? -1.390 19.450 14.967 1.00 25.93 639 GLU A N 1
ATOM 536 C CA . GLU A 1 70 ? -2.551 20.325 15.057 1.00 25.02 639 GLU A CA 1
ATOM 537 C C . GLU A 1 70 ? -2.200 21.726 15.597 1.00 24.04 639 GLU A C 1
ATOM 538 O O . GLU A 1 70 ? -3.079 22.561 15.674 1.00 23.95 639 GLU A O 1
ATOM 544 N N . VAL A 1 71 ? -0.943 21.970 15.997 1.00 23.21 640 VAL A N 1
ATOM 545 C CA . VAL A 1 71 ? -0.457 23.289 16.429 1.00 23.58 640 VAL A CA 1
ATOM 546 C C . VAL A 1 71 ? 0.808 23.643 15.656 1.00 23.99 640 VAL A C 1
ATOM 547 O O . VAL A 1 71 ? 1.752 22.858 15.650 1.00 25.28 640 VAL A O 1
ATOM 551 N N . HIS A 1 72 ? 0.838 24.812 15.008 1.00 23.39 641 HIS A N 1
ATOM 552 C CA . HIS A 1 72 ? 1.999 25.257 14.248 1.00 23.36 641 HIS A CA 1
ATOM 553 C C . HIS A 1 72 ? 2.544 26.546 14.883 1.00 22.01 641 HIS A C 1
ATOM 554 O O . HIS A 1 72 ? 1.772 27.424 15.232 1.00 21.78 641 HIS A O 1
ATOM 561 N N . PHE A 1 73 ? 3.875 26.647 15.024 1.00 20.88 642 PHE A N 1
ATOM 562 C CA . PHE A 1 73 ? 4.558 27.828 15.554 1.00 20.26 642 PHE A CA 1
ATOM 563 C C . PHE A 1 73 ? 5.323 28.458 14.385 1.00 20.91 642 PHE A C 1
ATOM 564 O O . PHE A 1 73 ? 6.139 27.795 13.764 1.00 21.91 642 PHE A O 1
ATOM 572 N N . LEU A 1 74 ? 5.063 29.722 14.093 1.00 20.22 643 LEU A N 1
ATOM 573 C CA . LEU A 1 74 ? 5.656 30.390 12.946 1.00 21.18 643 LEU A CA 1
ATOM 574 C C . LEU A 1 74 ? 6.677 31.445 13.340 1.00 21.15 643 LEU A C 1
ATOM 575 O O . LEU A 1 74 ? 6.458 32.200 14.298 1.00 20.19 643 LEU A O 1
ATOM 580 N N . CYS A 1 75 ? 7.740 31.551 12.542 1.00 21.31 644 CYS A N 1
ATOM 581 C CA . CYS A 1 75 ? 8.737 32.577 12.742 1.00 22.52 644 CYS A CA 1
ATOM 582 C C . CYS A 1 75 ? 8.211 33.860 12.121 1.00 23.37 644 CYS A C 1
ATOM 583 O O . CYS A 1 75 ? 7.853 33.874 10.941 1.00 23.39 644 CYS A O 1
ATOM 586 N N . ALA A 1 76 ? 8.167 34.944 12.904 1.00 23.94 645 ALA A N 1
ATOM 587 C CA . ALA A 1 76 ? 7.693 36.223 12.391 1.00 25.40 645 ALA A CA 1
ATOM 588 C C . ALA A 1 76 ? 8.624 36.795 11.327 1.00 26.83 645 ALA A C 1
ATOM 589 O O . ALA A 1 76 ? 8.164 37.513 10.454 1.00 27.74 645 ALA A O 1
ATOM 591 N N . LYS A 1 77 ? 9.922 36.481 11.391 1.00 26.99 646 LYS A N 1
ATOM 592 C CA . LYS A 1 77 ? 10.901 37.080 10.497 1.00 28.32 646 LYS A CA 1
ATOM 593 C C . LYS A 1 77 ? 10.995 36.440 9.106 1.00 28.90 646 LYS A C 1
ATOM 594 O O . LYS A 1 77 ? 11.269 37.158 8.142 1.00 28.54 646 LYS A O 1
ATOM 600 N N . CYS A 1 78 ? 10.727 35.121 8.980 1.00 29.11 647 CYS A N 1
ATOM 601 C CA . CYS A 1 78 ? 10.818 34.472 7.661 1.00 29.44 647 CYS A CA 1
ATOM 602 C C . CYS A 1 78 ? 9.566 33.694 7.241 1.00 29.90 647 CYS A C 1
ATOM 603 O O . CYS A 1 78 ? 9.482 33.257 6.096 1.00 30.75 647 CYS A O 1
ATOM 606 N N . GLY A 1 79 ? 8.637 33.482 8.165 1.00 28.92 648 GLY A N 1
ATOM 607 C CA . GLY A 1 79 ? 7.398 32.763 7.910 1.00 27.85 648 GLY A CA 1
ATOM 608 C C . GLY A 1 79 ? 7.481 31.254 8.090 1.00 26.06 648 GLY A C 1
ATOM 609 O O . GLY A 1 79 ? 6.476 30.571 7.959 1.00 25.31 648 GLY A O 1
ATOM 610 N N . LYS A 1 80 ? 8.665 30.716 8.349 1.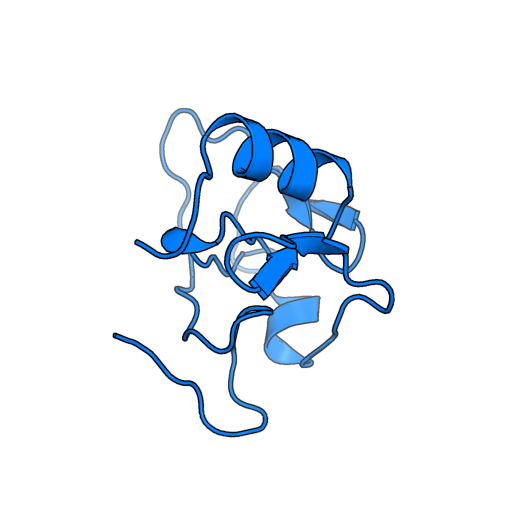00 25.06 649 LYS A N 1
ATOM 611 C CA . LYS A 1 80 ? 8.868 29.267 8.496 1.00 25.30 649 LYS A CA 1
ATOM 612 C C . LYS A 1 80 ? 8.048 28.678 9.661 1.00 23.83 649 LYS A C 1
ATOM 613 O O . LYS A 1 80 ? 7.984 29.283 10.732 1.00 23.64 649 LYS A O 1
ATOM 619 N N . LYS A 1 81 ? 7.435 27.506 9.436 1.00 22.65 650 LYS A N 1
ATOM 620 C CA . LYS A 1 81 ? 6.612 26.771 10.399 1.00 22.64 650 LYS A CA 1
ATOM 621 C C . LYS A 1 81 ? 7.424 25.696 11.114 1.00 21.28 650 LYS A C 1
ATOM 622 O O . LYS A 1 81 ? 8.288 25.042 10.504 1.00 20.42 650 LYS A O 1
ATOM 628 N N . PHE A 1 82 ? 7.108 25.488 12.401 1.00 20.84 651 PHE A N 1
ATOM 629 C CA . PHE A 1 82 ? 7.774 24.518 13.277 1.00 21.33 651 PHE A CA 1
ATOM 630 C C . PHE A 1 82 ? 6.737 23.738 14.109 1.00 21.04 651 PHE A C 1
ATOM 631 O O . PHE A 1 82 ? 5.661 24.252 14.422 1.00 20.95 651 PHE A O 1
ATOM 639 N N . PRO A 1 83 ? 7.039 22.480 14.468 1.00 21.04 652 PRO A N 1
ATOM 640 C CA . PRO A 1 83 ? 6.067 21.696 15.246 1.00 21.24 652 PRO A CA 1
ATOM 641 C C . PRO A 1 83 ? 6.039 22.001 16.746 1.00 22.06 652 PRO A C 1
ATOM 642 O O . PRO A 1 83 ? 5.171 21.470 17.440 1.00 23.25 652 PRO A O 1
ATOM 646 N N . SER A 1 84 ? 7.024 22.775 17.261 1.00 20.79 653 SER A N 1
ATOM 647 C CA . SER A 1 84 ? 7.112 23.088 18.693 1.00 20.59 653 SER A CA 1
ATOM 648 C C . SER A 1 84 ? 7.653 24.493 18.934 1.00 19.70 653 SER A C 1
ATOM 649 O O . SER A 1 84 ? 8.344 25.053 18.086 1.00 19.30 653 SER A O 1
ATOM 652 N N . GLN A 1 85 ? 7.383 25.028 20.125 1.00 19.98 654 GLN A N 1
ATOM 653 C CA . GLN A 1 85 ? 7.918 26.325 20.527 1.00 20.40 654 GLN A CA 1
ATOM 654 C C . GLN A 1 85 ? 9.436 26.197 20.680 1.00 21.24 654 GLN A C 1
ATOM 655 O O . GLN A 1 85 ? 10.154 27.107 20.288 1.00 21.45 654 GLN A O 1
ATOM 661 N N . THR A 1 86 ? 9.928 25.073 21.207 1.00 22.27 655 THR A N 1
ATOM 662 C CA . THR A 1 86 ? 11.367 24.870 21.380 1.00 23.78 655 THR A CA 1
ATOM 663 C C . THR A 1 86 ? 12.121 24.950 20.041 1.00 23.42 655 THR A C 1
ATOM 664 O O . THR A 1 86 ? 13.151 25.615 19.972 1.00 23.22 655 THR A O 1
ATOM 668 N N . LYS A 1 87 ? 11.593 24.316 18.973 1.00 22.84 656 LYS A N 1
ATOM 669 C CA . LYS A 1 87 ? 12.254 24.368 17.664 1.00 22.41 656 LYS A CA 1
ATOM 670 C C . LYS A 1 87 ? 12.184 25.732 17.053 1.00 21.93 656 LYS A C 1
ATOM 671 O O . LYS A 1 87 ? 13.172 26.194 16.484 1.00 21.97 656 LYS A O 1
ATOM 677 N N . LEU A 1 88 ? 11.055 26.431 17.231 1.00 21.34 657 LEU A N 1
ATOM 678 C CA . LEU A 1 88 ? 10.943 27.820 16.771 1.00 21.11 657 LEU A CA 1
ATOM 679 C C . LEU A 1 88 ? 11.980 28.691 17.502 1.00 21.88 657 LEU A C 1
ATOM 680 O O . LEU A 1 88 ? 12.642 29.504 16.863 1.00 22.05 657 LEU A O 1
ATOM 685 N N . GLN A 1 89 ? 12.123 28.511 18.822 1.00 22.24 658 GLN A N 1
ATOM 686 C CA . GLN A 1 89 ? 13.073 29.299 19.607 1.00 23.65 658 GLN A CA 1
ATOM 687 C C . GLN A 1 89 ? 14.525 29.078 19.170 1.00 25.38 658 GLN A C 1
ATOM 688 O O . GLN A 1 89 ? 15.251 30.059 19.044 1.00 25.61 658 GLN A O 1
ATOM 694 N N . TYR A 1 90 ? 14.915 27.824 18.859 1.00 26.53 659 TYR A N 1
ATOM 695 C CA . TYR A 1 90 ? 16.276 27.544 18.367 1.00 28.96 659 TYR A CA 1
ATOM 696 C C . TYR A 1 90 ? 16.488 28.260 17.029 1.00 28.51 659 TYR A C 1
ATOM 697 O O . TYR A 1 90 ? 17.512 28.908 16.849 1.00 29.40 659 TYR A O 1
ATOM 706 N N . HIS A 1 91 ? 15.498 28.202 16.118 1.00 27.03 660 HIS A N 1
ATOM 707 C CA . HIS A 1 91 ? 15.579 28.874 14.821 1.00 26.39 660 HIS A CA 1
ATOM 708 C C . HIS A 1 9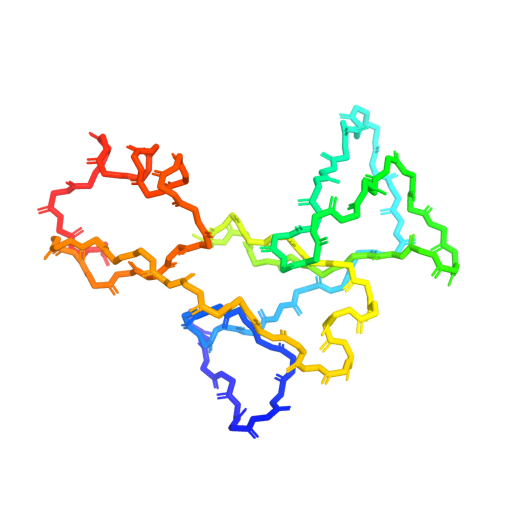1 ? 15.702 30.392 14.985 1.00 26.82 660 HIS A C 1
ATOM 709 O O . HIS A 1 91 ? 16.565 31.008 14.364 1.00 26.96 660 HIS A O 1
ATOM 716 N N . SER A 1 92 ? 14.785 30.990 15.758 1.00 26.76 661 SER A N 1
ATOM 717 C CA . SER A 1 92 ? 14.666 32.426 15.963 1.00 28.34 661 SER A CA 1
ATOM 718 C C . SER A 1 92 ? 15.946 33.093 16.486 1.00 29.12 661 SER A C 1
ATOM 719 O O . SER A 1 92 ? 16.246 34.219 16.097 1.00 29.04 661 SER A O 1
ATOM 722 N N . 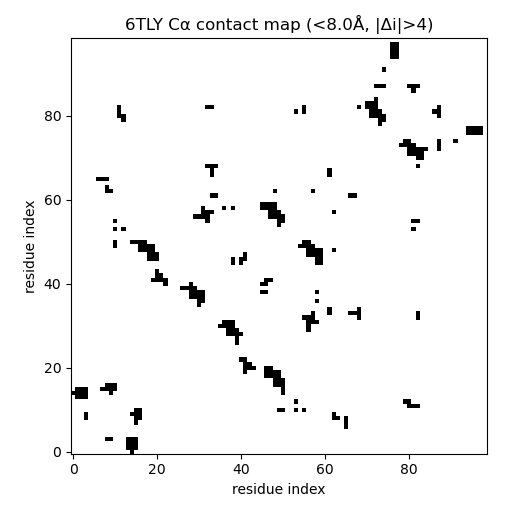ARG A 1 93 ? 16.715 32.397 17.315 1.00 29.77 662 ARG A N 1
ATOM 723 C CA . ARG A 1 93 ? 17.975 32.910 17.854 1.00 31.28 662 ARG A CA 1
ATOM 724 C C . ARG A 1 93 ? 18.941 33.329 16.727 1.00 30.92 662 ARG A C 1
ATOM 725 O O . ARG A 1 93 ? 19.594 34.372 16.822 1.00 31.41 662 ARG A O 1
ATOM 733 N N . GLY A 1 94 ? 18.937 32.560 15.634 1.00 29.68 663 GLY A N 1
ATOM 734 C CA . GLY A 1 94 ? 19.789 32.810 14.483 1.00 29.07 663 GLY A CA 1
A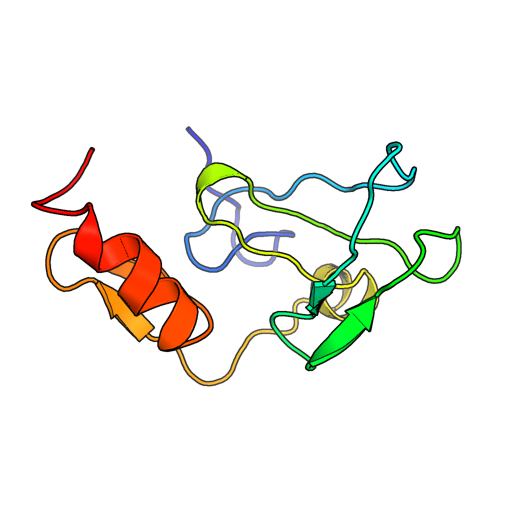TOM 735 C C . GLY A 1 94 ? 19.090 33.368 13.259 1.00 28.20 663 GLY A C 1
ATOM 736 O O . GLY A 1 94 ? 19.711 33.459 12.208 1.00 28.11 663 GLY A O 1
ATOM 737 N N . CYS A 1 95 ? 17.823 33.782 13.375 1.00 27.41 664 CYS A N 1
ATOM 738 C CA . CYS A 1 95 ? 17.078 34.315 12.232 1.00 27.58 664 CYS A CA 1
ATOM 739 C C . CYS A 1 95 ? 16.817 35.794 12.314 1.00 29.19 664 CYS A C 1
ATOM 740 O O . CYS A 1 95 ? 16.231 36.271 13.274 1.00 29.75 664 CYS A O 1
ATOM 743 N N . ARG A 1 96 ? 17.222 36.520 11.283 1.00 30.20 665 ARG A N 1
ATOM 744 C CA . ARG A 1 96 ? 16.938 37.952 11.110 1.00 31.87 665 ARG A CA 1
ATOM 745 C C . ARG A 1 96 ? 16.132 38.225 9.828 1.00 33.25 665 ARG A C 1
ATOM 746 O O . ARG A 1 96 ? 15.970 39.378 9.442 1.00 33.71 665 ARG A O 1
ATOM 754 N N . GLY A 1 97 ? 15.684 37.176 9.154 1.00 33.73 666 GLY A N 1
ATOM 755 C CA . GLY A 1 97 ? 14.944 37.287 7.912 1.00 34.82 666 GLY A CA 1
ATOM 756 C C . GLY A 1 97 ? 15.187 36.100 7.008 1.00 36.29 666 GLY A C 1
ATOM 757 O O . GLY A 1 97 ? 15.924 35.169 7.348 1.00 35.55 666 GLY A O 1
ATOM 758 N N . PRO A 1 98 ? 14.542 36.111 5.840 1.00 38.15 667 PRO A N 1
ATOM 759 C CA . PRO A 1 98 ? 14.688 34.977 4.914 1.00 40.01 667 PRO A CA 1
ATOM 760 C C . PRO A 1 98 ? 16.112 34.754 4.395 1.00 42.06 667 PRO A C 1
ATOM 761 O O . PRO A 1 98 ? 16.845 35.713 4.170 1.00 42.10 667 PRO A O 1
ATOM 765 N N . SER A 1 99 ? 16.503 33.485 4.212 1.00 43.59 668 SER A N 1
ATOM 766 C CA . SER A 1 99 ? 17.838 33.155 3.713 1.00 45.32 668 SER A CA 1
ATOM 767 C C . SER A 1 99 ? 17.935 33.415 2.207 1.00 46.84 668 SER A C 1
ATOM 768 O O . SER A 1 99 ? 17.159 32.850 1.436 1.00 47.64 668 SER A O 1
#

Solvent-accessible surface area: 6693 Å² total; per-residue (Å²): 117,46,104,21,67,132,58,41,38,35,10,27,34,160,30,160,8,112,147,56,45,81,83,88,106,84,52,95,24,26,81,3,17,15,51,100,71,84,6,126,135,12,50,107,181,30,41,11,18,45,5,131,109,6,64,14,14,5,1,20,122,4,8,72,75,117,105,140,57,156,89,80,64,91,4,109,90,44,41,51,68,7,6,38,104,70,38,33,98,161,46,36,220,72,11,225,24,113,165

InterPro domains:
  IPR000719 Protein kinase domain [PF00069] (73-343)
  IPR000719 Protein kinase domain [PS50011] (71-346)
  IPR000719 Protein kinase domain [SM00220] (71-346)
  IPR008271 Serine/threonine-protein kinase, active site [PS00108] (187-199)
  IPR011009 Protein kinase-like domain superfamily [SSF56112] (74-420)
  IPR013087 Zinc finger C2H2-type [PS50157] (642-662)
  IPR017441 Protein kinase, ATP binding site [PS00107] (77-99)
  IPR058800 KKT2/KKT3, zinc finger domain [PF26235] (578-638)